Protein AF-D0NV93-F1 (afdb_monomer)

Organism: Phytophthora infestans (strain T30-4) (NCBI:txid403677)

Nearest PDB structures (foldseek):
  6ue0-assembly1_AAA  TM=5.300E-01  e=4.049E-01  Klebsiella pneumoniae
  7jzd-assembly1_B  TM=5.231E-01  e=4.622E-01  Escherichia coli
  7jz8-assembly1_A-2  TM=5.657E-01  e=7.347E-01  Escherichia coli
  6xgs-assembly1_D  TM=4.465E-01  e=4.049E-01  Brucella suis 1330
  5afd-assembly1_A  TM=4.904E-01  e=2.761E+00  Aliivibrio salmonicida LFI1238

Secondary structure (DSSP, 8-state):
-EEEEGGGGB-TTS-B-HHHHHHHHHTTEEEEES-GGGG--BTTB----HHHHHHHHHHHHHHHHHHTTS----

pLDDT: mean 89.52, std 6.63, range [71.31, 98.12]

Mean predicted aligned error: 3.54 Å

Radius of gyration: 12.14 Å; Cα contacts (8 Å, |Δi|>4): 85; chains: 1; bounding box: 29×20×31 Å

Structure (mmCIF, N/CA/C/O backbone):
data_AF-D0NV93-F1
#
_entry.id   AF-D0NV93-F1
#
loop_
_atom_site.group_PDB
_atom_site.id
_atom_site.type_symbol
_atom_site.label_atom_id
_atom_site.label_alt_id
_atom_site.label_comp_id
_atom_site.label_asym_id
_atom_site.label_entity_id
_atom_site.label_seq_id
_atom_site.pdbx_PDB_ins_code
_atom_site.Cartn_x
_atom_site.Cartn_y
_atom_site.Cartn_z
_atom_site.occupancy
_atom_site.B_iso_or_equiv
_atom_site.auth_seq_id
_atom_site.auth_comp_id
_atom_site.auth_asym_id
_atom_site.auth_atom_id
_atom_site.pdbx_PDB_model_num
ATOM 1 N N . MET A 1 1 ? 1.795 -1.454 18.968 1.00 72.62 1 MET A N 1
ATOM 2 C CA . MET A 1 1 ? 1.370 -1.306 17.562 1.00 72.62 1 MET A CA 1
ATOM 3 C C . MET A 1 1 ? 1.976 -2.465 16.797 1.00 72.62 1 MET A C 1
ATOM 5 O O . MET A 1 1 ? 3.172 -2.686 16.946 1.00 72.62 1 MET A O 1
ATOM 9 N N . THR A 1 2 ? 1.157 -3.244 16.094 1.00 90.94 2 THR A N 1
ATOM 10 C CA . THR A 1 2 ? 1.618 -4.404 15.316 1.00 90.94 2 THR A CA 1
ATOM 11 C C . THR A 1 2 ? 1.909 -3.971 13.888 1.00 90.94 2 THR A C 1
ATOM 13 O O . THR A 1 2 ? 1.122 -3.210 13.322 1.00 90.94 2 THR A O 1
ATOM 16 N N . GLN A 1 3 ? 3.006 -4.486 13.336 1.00 93.06 3 GLN A N 1
ATOM 17 C CA . GLN A 1 3 ? 3.452 -4.244 11.970 1.00 93.06 3 GLN A CA 1
ATOM 18 C C . GLN A 1 3 ? 3.535 -5.563 11.194 1.00 93.06 3 GLN A C 1
ATOM 20 O O . GLN A 1 3 ? 3.863 -6.597 11.777 1.00 93.06 3 GLN A O 1
ATOM 25 N N . ILE A 1 4 ? 3.276 -5.529 9.887 1.00 94.38 4 ILE A N 1
ATOM 26 C CA . ILE A 1 4 ? 3.403 -6.681 8.974 1.00 94.38 4 ILE A CA 1
ATOM 27 C C . ILE A 1 4 ? 4.262 -6.326 7.765 1.00 94.38 4 ILE A C 1
ATOM 29 O O . ILE A 1 4 ? 4.380 -5.164 7.427 1.00 94.38 4 ILE A O 1
ATOM 33 N N . TYR A 1 5 ? 4.855 -7.291 7.070 1.00 92.50 5 TYR A N 1
ATOM 34 C CA . TYR A 1 5 ? 5.588 -6.998 5.831 1.00 92.50 5 TYR A CA 1
ATOM 35 C C . TYR A 1 5 ? 4.634 -6.518 4.721 1.00 92.50 5 TYR A C 1
ATOM 37 O O . TYR A 1 5 ? 3.574 -7.118 4.558 1.00 92.50 5 TYR A O 1
ATOM 45 N N . ILE A 1 6 ? 4.993 -5.486 3.939 1.00 91.56 6 ILE A N 1
ATOM 46 C CA . ILE A 1 6 ? 4.080 -4.918 2.924 1.00 91.56 6 ILE A CA 1
ATOM 47 C C . ILE A 1 6 ? 3.616 -5.945 1.884 1.00 91.56 6 ILE A C 1
ATOM 49 O O . ILE A 1 6 ? 2.467 -5.897 1.462 1.00 91.56 6 ILE A O 1
ATOM 53 N N . ASN A 1 7 ? 4.434 -6.950 1.549 1.00 90.75 7 ASN A N 1
ATOM 54 C CA . ASN A 1 7 ? 4.028 -8.000 0.605 1.00 90.75 7 ASN A CA 1
ATOM 55 C C . ASN A 1 7 ? 2.871 -8.870 1.131 1.00 90.75 7 ASN A C 1
ATOM 57 O O . ASN A 1 7 ? 2.239 -9.572 0.352 1.00 90.75 7 ASN A O 1
ATOM 61 N N . GLN A 1 8 ? 2.560 -8.823 2.433 1.00 94.12 8 GLN A N 1
ATOM 62 C CA . GLN A 1 8 ? 1.359 -9.463 2.983 1.00 94.12 8 GLN A CA 1
ATOM 63 C C . GLN A 1 8 ? 0.070 -8.737 2.579 1.00 94.12 8 GLN A C 1
ATOM 65 O O . GLN A 1 8 ? -1.004 -9.310 2.699 1.00 94.12 8 GLN A O 1
ATOM 70 N N . LEU A 1 9 ? 0.162 -7.497 2.097 1.00 95.00 9 LEU A N 1
ATOM 71 C CA . LEU A 1 9 ? -0.965 -6.702 1.604 1.00 95.00 9 LEU A CA 1
ATOM 72 C C . LEU A 1 9 ? -1.119 -6.775 0.082 1.00 95.00 9 LEU A C 1
ATOM 74 O O . LEU A 1 9 ? -1.978 -6.093 -0.474 1.00 95.00 9 LEU A O 1
ATOM 78 N N . LEU A 1 10 ? -0.271 -7.553 -0.595 1.00 92.69 10 LEU A N 1
ATOM 79 C CA . LEU A 1 10 ? -0.210 -7.602 -2.048 1.00 92.69 10 LEU A CA 1
ATOM 80 C C . LEU A 1 10 ? -0.659 -8.960 -2.598 1.00 92.69 10 LEU A C 1
ATOM 82 O O . LEU A 1 10 ? -0.583 -10.003 -1.933 1.00 92.69 10 LEU A O 1
ATOM 86 N N . THR A 1 11 ? -1.116 -8.933 -3.844 1.00 93.50 11 THR A N 1
ATOM 87 C CA . THR A 1 11 ? -1.249 -10.109 -4.702 1.00 93.50 11 THR A CA 1
ATOM 88 C C . THR A 1 11 ? 0.126 -10.554 -5.209 1.00 93.50 11 THR A C 1
ATOM 9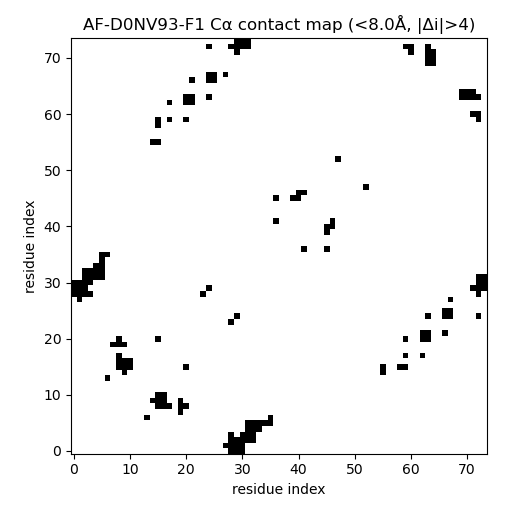0 O O . THR A 1 11 ? 1.119 -9.835 -5.080 1.00 93.50 11 THR A O 1
ATOM 93 N N . GLU A 1 12 ? 0.191 -11.732 -5.830 1.00 88.19 12 GLU A N 1
ATOM 94 C CA . GLU A 1 12 ? 1.424 -12.238 -6.455 1.00 88.19 12 GLU A CA 1
ATOM 95 C C . GLU A 1 12 ? 1.932 -11.329 -7.590 1.00 88.19 12 GLU A C 1
ATOM 97 O O . GLU A 1 12 ? 3.138 -11.215 -7.803 1.00 88.19 12 GLU A O 1
ATOM 102 N N . ASP A 1 13 ? 1.024 -10.602 -8.246 1.00 87.44 13 ASP A N 1
ATOM 103 C CA . ASP A 1 13 ? 1.329 -9.634 -9.307 1.00 87.44 13 ASP A CA 1
ATOM 104 C C . ASP A 1 13 ? 1.699 -8.237 -8.777 1.00 87.44 13 ASP A C 1
ATOM 106 O O . ASP A 1 13 ? 1.736 -7.275 -9.543 1.00 87.44 13 ASP A O 1
ATOM 110 N N . ASN A 1 14 ? 1.953 -8.095 -7.472 1.00 85.88 14 ASN A N 1
ATOM 111 C CA . ASN A 1 14 ? 2.211 -6.814 -6.811 1.00 85.88 14 ASN A CA 1
ATOM 112 C C . ASN A 1 14 ? 1.092 -5.783 -7.053 1.00 85.88 14 ASN A C 1
ATOM 114 O O . ASN A 1 14 ? 1.346 -4.646 -7.441 1.00 85.88 14 ASN A O 1
ATOM 118 N N . LYS A 1 15 ? -0.167 -6.171 -6.835 1.00 91.69 15 LYS A N 1
ATOM 119 C CA . LYS A 1 15 ? -1.297 -5.233 -6.692 1.00 91.69 15 LYS A CA 1
ATOM 120 C C . LYS A 1 15 ? -1.806 -5.268 -5.258 1.00 91.69 15 LYS A C 1
ATOM 122 O O . LYS A 1 15 ? -1.584 -6.260 -4.575 1.00 91.69 15 LYS A O 1
ATOM 127 N N . VAL A 1 16 ? -2.485 -4.215 -4.799 1.00 95.38 16 VAL A N 1
ATOM 128 C CA . VAL A 1 16 ? -3.121 -4.229 -3.471 1.00 95.38 16 VAL A CA 1
ATOM 129 C C . VAL A 1 16 ? -4.187 -5.322 -3.428 1.00 95.38 16 VAL A C 1
ATOM 131 O O . VAL A 1 16 ? -5.023 -5.422 -4.323 1.00 95.38 16 VAL A O 1
ATOM 134 N N . ASP A 1 17 ? -4.121 -6.150 -2.391 1.00 97.75 17 ASP A N 1
ATOM 135 C CA . ASP A 1 17 ? -5.106 -7.175 -2.078 1.00 97.75 17 ASP A CA 1
ATOM 136 C C . ASP A 1 17 ? -6.045 -6.630 -0.994 1.00 97.75 17 ASP A C 1
ATOM 138 O O . ASP A 1 17 ? -5.747 -6.677 0.204 1.00 97.75 17 ASP A O 1
ATOM 142 N N . ASP A 1 18 ? -7.162 -6.047 -1.431 1.00 97.69 18 ASP A N 1
ATOM 143 C CA . ASP A 1 18 ? -8.117 -5.360 -0.557 1.00 97.69 18 ASP A CA 1
ATOM 144 C C . ASP A 1 18 ? -8.634 -6.259 0.580 1.00 97.69 18 ASP A C 1
ATOM 146 O O . ASP A 1 18 ? -8.811 -5.788 1.708 1.00 97.69 18 ASP A O 1
ATOM 150 N N . ASP A 1 19 ? -8.841 -7.552 0.314 1.00 98.12 19 ASP A N 1
ATOM 151 C CA . ASP A 1 19 ? -9.340 -8.508 1.306 1.00 98.12 19 ASP A CA 1
ATOM 152 C C . ASP A 1 19 ? -8.309 -8.737 2.413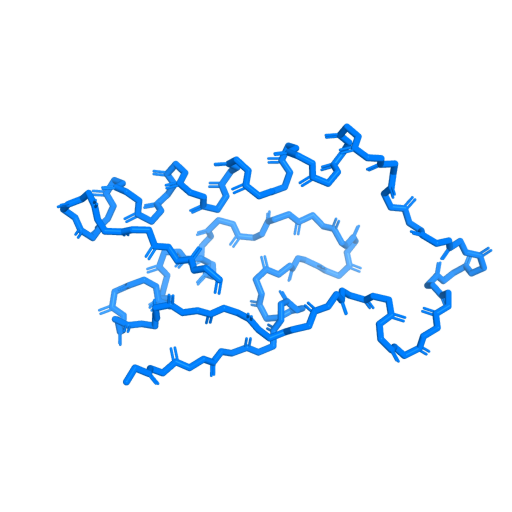 1.00 98.12 19 ASP A C 1
ATOM 154 O O . ASP A 1 19 ? -8.655 -8.734 3.603 1.00 98.12 19 ASP A O 1
ATOM 158 N N . LYS A 1 20 ? -7.025 -8.859 2.051 1.00 97.62 20 LYS A N 1
ATOM 159 C CA . LYS A 1 20 ? -5.941 -8.932 3.039 1.00 97.62 20 LYS A CA 1
ATOM 160 C C . LYS A 1 20 ? -5.821 -7.639 3.835 1.00 97.62 20 LYS A C 1
ATOM 162 O O . LYS A 1 20 ? -5.694 -7.710 5.059 1.00 97.62 20 LYS A O 1
ATOM 167 N N . VAL A 1 21 ? -5.910 -6.472 3.188 1.00 96.62 21 VAL A N 1
ATOM 168 C CA . VAL A 1 21 ? -5.881 -5.177 3.893 1.00 96.62 21 VAL A CA 1
ATOM 169 C C . VAL A 1 21 ? -6.999 -5.128 4.936 1.00 96.62 21 VAL A C 1
ATOM 171 O O . VAL A 1 21 ? -6.705 -4.941 6.117 1.00 96.62 21 VAL A O 1
ATOM 174 N N . ARG A 1 22 ? -8.254 -5.411 4.554 1.00 96.75 22 ARG A N 1
ATOM 175 C CA . ARG A 1 22 ? -9.398 -5.443 5.487 1.00 96.75 22 ARG A CA 1
ATOM 176 C C . ARG A 1 22 ? -9.185 -6.437 6.627 1.00 96.75 22 ARG A C 1
ATOM 178 O O . ARG A 1 22 ? -9.476 -6.117 7.782 1.00 96.75 2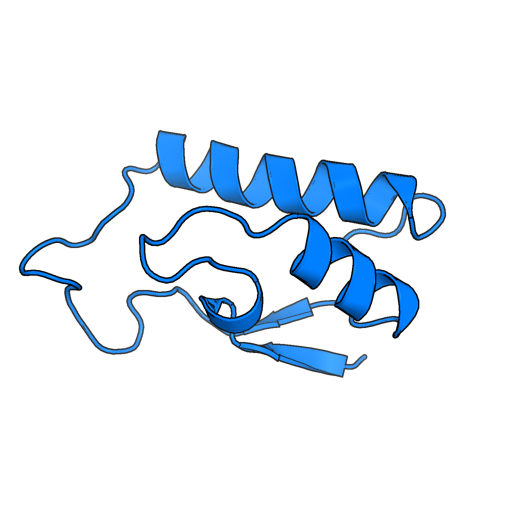2 ARG A O 1
ATOM 185 N N . ALA A 1 23 ? -8.671 -7.632 6.333 1.00 96.44 23 ALA A N 1
ATOM 186 C CA . ALA A 1 23 ? -8.407 -8.652 7.344 1.00 96.44 23 ALA A CA 1
ATOM 187 C C . ALA A 1 23 ? -7.407 -8.160 8.403 1.00 96.44 23 ALA A C 1
ATOM 189 O O . ALA A 1 23 ? -7.691 -8.234 9.602 1.00 96.44 23 ALA A O 1
ATOM 190 N N . TYR A 1 24 ? -6.276 -7.593 7.982 1.00 95.62 24 TYR A N 1
ATOM 191 C CA . TYR A 1 24 ? -5.274 -7.059 8.906 1.00 95.62 24 TYR A CA 1
ATOM 192 C C . TYR A 1 24 ? -5.749 -5.800 9.637 1.00 95.62 24 TYR A C 1
ATOM 194 O O . TYR A 1 24 ? -5.446 -5.629 10.822 1.00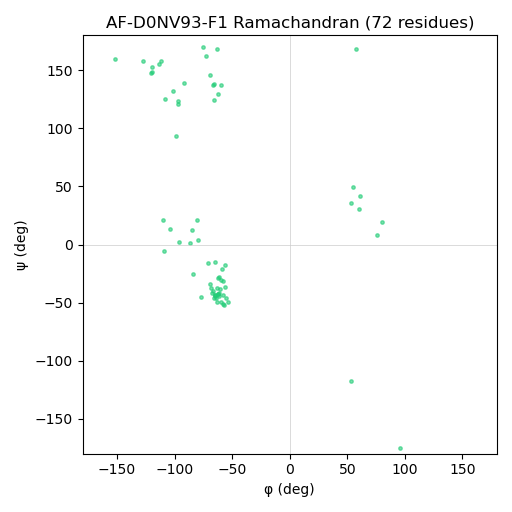 95.62 24 TYR A O 1
ATOM 202 N N . THR A 1 25 ? -6.548 -4.949 8.990 1.00 93.81 25 THR A N 1
ATOM 203 C CA . THR A 1 25 ? -7.166 -3.792 9.647 1.00 93.81 25 THR A CA 1
ATOM 204 C C . THR A 1 25 ? -8.089 -4.215 10.789 1.00 93.81 25 THR A C 1
ATOM 206 O O . THR A 1 25 ? -7.988 -3.672 11.891 1.00 93.81 25 THR A O 1
ATOM 209 N N . LYS A 1 26 ? -8.929 -5.238 10.587 1.00 93.06 26 LYS A N 1
ATOM 210 C CA . LYS A 1 26 ? -9.802 -5.791 11.642 1.00 93.06 26 LYS A CA 1
ATOM 211 C C . LYS A 1 26 ? -9.010 -6.375 12.814 1.00 93.06 26 LYS A C 1
ATOM 213 O O . LYS A 1 26 ? -9.467 -6.316 13.953 1.00 93.06 26 LYS A O 1
ATOM 218 N N . MET A 1 27 ? -7.796 -6.864 12.556 1.00 93.31 27 MET A N 1
ATOM 219 C CA . MET A 1 27 ? -6.845 -7.303 13.586 1.00 93.31 27 MET A CA 1
ATOM 220 C C . MET A 1 27 ? -6.088 -6.148 14.265 1.00 93.31 27 MET A C 1
ATOM 222 O O . MET A 1 27 ? -5.225 -6.400 15.104 1.00 93.31 27 MET A O 1
ATOM 226 N N . ARG A 1 28 ? -6.399 -4.885 13.935 1.00 90.94 28 ARG A N 1
ATOM 227 C CA . ARG A 1 28 ? -5.737 -3.675 14.456 1.00 90.94 28 ARG A CA 1
ATOM 228 C C . ARG A 1 28 ? -4.235 -3.618 14.147 1.00 90.94 28 ARG A C 1
ATOM 230 O O . ARG A 1 28 ? -3.463 -3.033 14.912 1.00 90.94 28 ARG A O 1
ATOM 237 N N . VAL A 1 29 ? -3.808 -4.200 13.024 1.00 93.38 29 VAL A N 1
ATOM 238 C CA . VAL A 1 29 ? -2.472 -3.931 12.477 1.00 93.38 29 VAL A CA 1
ATOM 239 C C . VAL A 1 29 ? -2.432 -2.465 12.052 1.00 93.38 29 VAL A C 1
ATOM 241 O O . VAL A 1 29 ? -3.304 -2.005 11.319 1.00 93.38 29 VAL A O 1
ATOM 244 N N . GLY A 1 30 ? -1.458 -1.724 12.575 1.00 91.12 30 GLY A N 1
ATOM 245 C CA . GLY A 1 30 ? -1.376 -0.268 12.417 1.00 91.12 30 GLY A CA 1
ATOM 246 C C . GLY A 1 30 ? -0.249 0.185 11.501 1.00 91.12 30 GLY A C 1
ATOM 247 O O . GLY A 1 30 ? -0.140 1.376 11.229 1.00 91.12 30 GLY A O 1
ATOM 248 N N . SER A 1 31 ? 0.591 -0.740 11.042 1.00 93.06 31 SER A N 1
ATOM 249 C CA . SER A 1 31 ? 1.695 -0.411 10.155 1.00 93.06 31 SER A CA 1
ATOM 250 C C . SER A 1 31 ? 2.097 -1.556 9.234 1.00 93.06 31 SER A C 1
ATOM 252 O O . SER A 1 31 ? 1.848 -2.731 9.528 1.00 93.06 31 SER A O 1
ATOM 254 N N . TYR A 1 32 ? 2.774 -1.221 8.139 1.00 92.38 32 TYR A N 1
ATOM 255 C CA . TYR A 1 32 ? 3.472 -2.185 7.291 1.00 92.38 32 TYR A CA 1
ATOM 256 C C . TYR A 1 32 ? 4.970 -1.878 7.223 1.00 92.38 32 TYR A C 1
ATOM 258 O O . TYR A 1 32 ? 5.428 -0.751 7.383 1.00 92.38 32 TYR A O 1
ATOM 266 N N . LEU A 1 33 ? 5.778 -2.921 7.085 1.00 88.62 33 LEU A N 1
ATOM 267 C CA . LEU A 1 33 ? 7.227 -2.863 7.110 1.00 88.62 33 LEU A CA 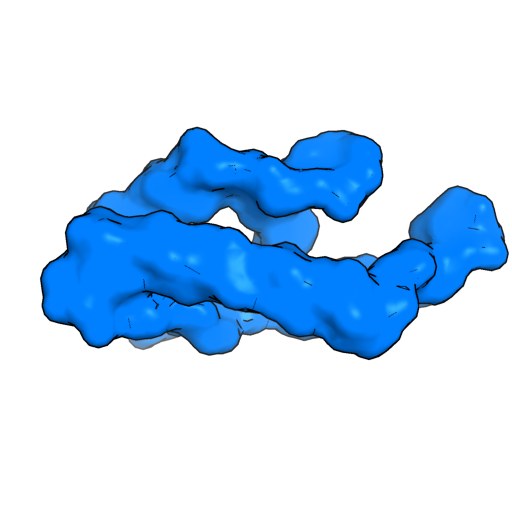1
ATOM 268 C C . LEU A 1 33 ? 7.792 -2.923 5.710 1.00 88.62 33 LEU A C 1
ATOM 270 O O . LEU A 1 33 ? 7.496 -3.842 4.945 1.00 88.62 33 LEU A O 1
ATOM 274 N N . THR A 1 34 ? 8.706 -1.971 5.527 1.00 81.69 34 THR A N 1
ATOM 275 C CA . THR A 1 34 ? 9.642 -1.748 4.433 1.00 81.69 34 THR A CA 1
ATOM 276 C C . THR A 1 34 ? 9.002 -1.597 3.055 1.00 81.69 34 THR A C 1
ATOM 278 O O . THR A 1 34 ? 7.811 -1.803 2.844 1.00 81.69 34 THR A O 1
ATOM 281 N N . SER A 1 35 ? 9.823 -1.155 2.113 1.00 78.56 35 SER A N 1
ATOM 282 C CA . SER A 1 35 ? 9.486 -1.149 0.702 1.00 78.56 35 SER A CA 1
ATOM 283 C C . SER A 1 35 ? 9.432 -2.593 0.185 1.00 78.56 35 SER A C 1
ATOM 285 O O . SER A 1 35 ? 10.264 -3.414 0.593 1.00 78.56 35 SER A O 1
ATOM 287 N N . PRO A 1 36 ? 8.545 -2.920 -0.770 1.00 74.62 36 PRO A N 1
ATOM 288 C CA . PRO A 1 36 ? 8.603 -4.214 -1.457 1.00 74.62 36 PRO A CA 1
ATOM 289 C C . PRO A 1 36 ? 9.969 -4.466 -2.132 1.00 74.62 36 PRO A C 1
ATOM 291 O O . PRO A 1 36 ? 10.320 -5.614 -2.388 1.00 74.62 36 PRO A O 1
ATOM 294 N N . PHE A 1 37 ? 10.786 -3.423 -2.344 1.00 75.56 37 PHE A N 1
ATOM 295 C CA . PHE A 1 37 ? 12.117 -3.485 -2.970 1.00 75.56 37 PHE A CA 1
ATOM 296 C C . PHE A 1 37 ? 13.262 -3.795 -2.016 1.00 75.56 37 PHE A C 1
ATOM 298 O O . PHE A 1 37 ? 14.415 -3.841 -2.441 1.00 75.56 37 PHE A O 1
ATOM 305 N N . ASN A 1 38 ? 12.984 -4.014 -0.731 1.00 80.00 38 ASN A N 1
ATOM 306 C CA . ASN A 1 38 ? 14.032 -4.267 0.256 1.00 80.00 38 ASN A CA 1
ATOM 307 C C . ASN A 1 38 ? 14.899 -5.499 -0.075 1.00 80.00 38 ASN A C 1
ATOM 309 O O . ASN A 1 38 ? 16.026 -5.596 0.398 1.00 80.00 38 ASN A O 1
ATOM 313 N N . ASN A 1 39 ? 14.387 -6.416 -0.904 1.00 79.81 39 ASN A N 1
ATOM 314 C CA . ASN A 1 39 ? 15.087 -7.625 -1.348 1.00 79.81 39 ASN A CA 1
ATOM 315 C C . ASN A 1 39 ? 15.619 -7.534 -2.794 1.00 79.81 39 ASN A C 1
ATOM 317 O O . ASN A 1 39 ? 16.018 -8.547 -3.363 1.00 79.81 39 ASN A O 1
ATOM 321 N N . GLY A 1 40 ? 15.646 -6.335 -3.384 1.00 80.94 40 GLY A N 1
ATOM 322 C CA . GLY A 1 40 ? 16.111 -6.091 -4.749 1.00 80.94 40 GLY A CA 1
ATOM 323 C C . GLY A 1 40 ? 14.991 -6.052 -5.799 1.00 80.94 40 GLY A C 1
ATOM 324 O O . GLY A 1 40 ? 13.808 -6.089 -5.452 1.00 80.94 40 GLY A O 1
ATOM 325 N N . PRO A 1 41 ? 15.356 -5.929 -7.089 1.00 80.62 41 PRO A N 1
ATOM 326 C CA . PRO A 1 41 ? 14.400 -5.864 -8.190 1.00 80.62 41 PRO A CA 1
ATOM 327 C C . PRO A 1 41 ? 13.508 -7.107 -8.268 1.00 80.62 41 PRO A C 1
ATOM 329 O O . PRO A 1 41 ? 13.993 -8.237 -8.204 1.00 80.62 41 PRO A O 1
ATOM 332 N N . VAL A 1 42 ? 12.215 -6.898 -8.501 1.00 77.25 42 VAL A N 1
ATOM 333 C CA . VAL A 1 42 ? 11.248 -7.968 -8.766 1.00 77.25 42 VAL A CA 1
ATOM 334 C C . VAL A 1 42 ? 11.087 -8.086 -10.278 1.00 77.25 42 VAL A C 1
ATOM 336 O O . VAL A 1 42 ? 10.807 -7.099 -10.962 1.00 77.25 42 VAL A O 1
ATOM 339 N N . ASN A 1 43 ? 11.321 -9.282 -10.823 1.00 77.94 43 ASN A N 1
ATOM 340 C CA . ASN A 1 43 ? 11.275 -9.552 -12.268 1.00 77.94 43 ASN A CA 1
ATOM 341 C C . ASN A 1 43 ? 12.159 -8.606 -13.108 1.00 77.94 43 ASN A C 1
ATOM 343 O O . ASN A 1 43 ? 11.794 -8.209 -14.210 1.00 77.94 43 ASN A O 1
ATOM 347 N N . GLY A 1 44 ? 13.322 -8.214 -12.575 1.00 80.31 44 GLY A N 1
ATOM 348 C CA . GLY A 1 44 ? 14.254 -7.306 -13.257 1.00 80.31 44 GLY A CA 1
ATOM 349 C C . GLY A 1 44 ? 13.824 -5.835 -13.261 1.00 80.31 44 GLY A C 1
ATOM 350 O O . GLY A 1 44 ? 14.469 -5.018 -13.914 1.00 80.31 44 GLY A O 1
ATOM 351 N N . THR A 1 45 ? 12.771 -5.483 -12.521 1.00 78.19 45 THR A N 1
ATOM 352 C CA . THR A 1 45 ? 12.266 -4.112 -12.403 1.00 78.19 45 THR A CA 1
ATOM 353 C C . THR A 1 45 ? 12.315 -3.640 -10.952 1.00 78.19 45 THR A C 1
ATOM 355 O O . THR A 1 45 ? 12.177 -4.433 -10.021 1.00 78.19 45 THR A O 1
ATOM 358 N N . TYR A 1 46 ? 12.440 -2.329 -10.747 1.00 71.31 46 TYR A N 1
ATOM 359 C CA . TYR A 1 46 ? 12.151 -1.701 -9.452 1.00 71.31 46 TYR A CA 1
ATOM 360 C C . TYR A 1 46 ? 10.634 -1.475 -9.258 1.00 71.31 46 TYR A C 1
ATOM 362 O O . TYR A 1 46 ? 10.240 -0.655 -8.441 1.00 71.31 46 TYR A O 1
ATOM 370 N N . MET A 1 47 ? 9.802 -2.222 -10.006 1.00 80.81 47 MET A N 1
ATOM 371 C CA . MET A 1 47 ? 8.338 -2.222 -10.003 1.00 80.81 47 MET A CA 1
ATOM 372 C C . MET A 1 47 ? 7.725 -0.822 -10.201 1.00 80.81 47 MET A C 1
ATOM 374 O O . MET A 1 47 ? 7.922 -0.240 -11.265 1.00 80.81 47 MET A O 1
ATOM 378 N N . TRP A 1 48 ? 6.971 -0.308 -9.223 1.00 86.44 48 TRP A N 1
ATOM 379 C CA . TRP A 1 48 ? 6.187 0.920 -9.313 1.00 86.44 48 TRP A CA 1
ATOM 380 C C . TRP A 1 48 ? 7.025 2.193 -9.480 1.00 86.44 48 TRP A C 1
ATOM 382 O O . TRP A 1 48 ? 7.998 2.447 -8.766 1.00 86.44 48 TRP A O 1
ATOM 392 N N . THR A 1 49 ? 6.549 3.067 -10.357 1.00 88.19 49 THR A N 1
ATOM 393 C CA . THR A 1 49 ? 6.857 4.496 -10.372 1.00 88.19 49 THR A CA 1
ATOM 394 C C . THR A 1 49 ? 6.360 5.186 -9.095 1.00 88.19 49 THR A C 1
ATOM 396 O O . THR A 1 49 ? 5.581 4.638 -8.313 1.00 88.19 49 THR A O 1
ATOM 399 N N . ALA A 1 50 ? 6.783 6.434 -8.874 1.00 89.2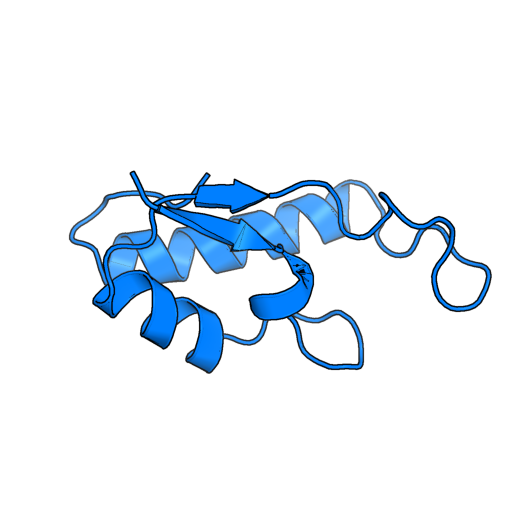5 50 ALA A N 1
ATOM 400 C CA . ALA A 1 50 ? 6.323 7.214 -7.724 1.00 89.25 50 ALA A CA 1
ATOM 401 C C . ALA A 1 50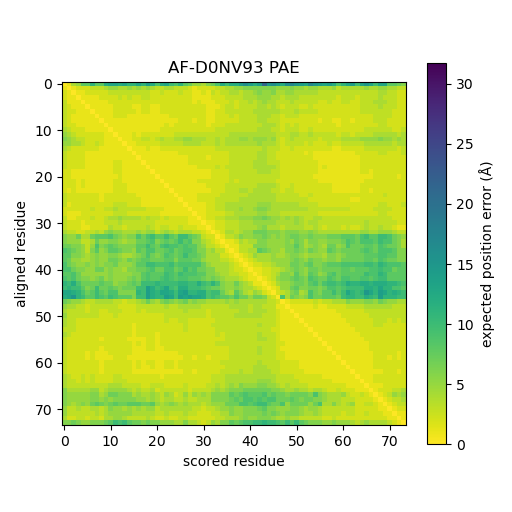 ? 4.798 7.424 -7.712 1.00 89.25 50 ALA A C 1
ATOM 403 O O . ALA A 1 50 ? 4.212 7.526 -6.636 1.00 89.25 50 ALA A O 1
ATOM 404 N N . ASP A 1 51 ? 4.166 7.492 -8.884 1.00 93.19 51 ASP A N 1
ATOM 405 C CA . ASP A 1 51 ? 2.719 7.679 -8.996 1.00 93.19 51 ASP A CA 1
ATOM 406 C C . ASP A 1 51 ? 1.974 6.378 -8.696 1.00 93.19 51 ASP A C 1
ATOM 408 O O . ASP A 1 51 ? 1.087 6.378 -7.847 1.00 93.19 51 ASP A O 1
ATOM 412 N N . GLU A 1 52 ? 2.424 5.249 -9.245 1.00 90.69 52 GLU A N 1
ATOM 413 C CA . GLU A 1 52 ? 1.874 3.929 -8.903 1.00 90.69 52 GLU A CA 1
ATOM 414 C C . GLU A 1 52 ? 2.044 3.612 -7.407 1.00 90.69 52 GLU A C 1
ATOM 416 O O . GLU A 1 52 ? 1.131 3.098 -6.762 1.00 90.69 52 GLU A O 1
ATOM 421 N N . TRP A 1 53 ? 3.175 3.988 -6.801 1.00 89.38 53 TRP A N 1
ATOM 422 C CA . TRP A 1 53 ? 3.359 3.859 -5.354 1.00 89.38 53 TRP A CA 1
ATOM 423 C C . TRP A 1 53 ? 2.346 4.699 -4.565 1.00 89.38 53 TRP A C 1
ATOM 425 O O . TRP A 1 53 ? 1.786 4.227 -3.574 1.00 89.38 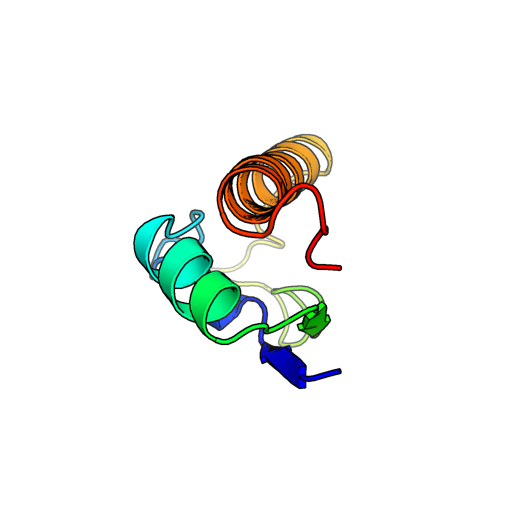53 TRP A O 1
ATOM 435 N N . ARG A 1 54 ? 2.068 5.937 -4.997 1.00 92.44 54 ARG A N 1
ATOM 436 C CA . ARG A 1 54 ? 1.037 6.776 -4.363 1.00 92.44 54 ARG A CA 1
ATOM 437 C C . ARG A 1 54 ? -0.351 6.166 -4.497 1.00 92.44 54 ARG A C 1
ATOM 439 O O . ARG A 1 54 ? -1.114 6.256 -3.539 1.00 92.44 54 ARG A O 1
ATOM 446 N N . GLU A 1 55 ? -0.671 5.537 -5.623 1.00 94.56 55 GLU A N 1
ATOM 447 C CA . GLU A 1 55 ? -1.944 4.833 -5.815 1.00 94.56 55 GLU A CA 1
ATOM 448 C C . GLU A 1 55 ? -2.077 3.643 -4.856 1.00 94.56 55 GLU A C 1
ATOM 450 O O . GLU A 1 55 ? -3.091 3.516 -4.168 1.00 94.56 55 GLU A O 1
ATOM 455 N N . VAL A 1 56 ? -1.025 2.830 -4.723 1.00 92.56 56 VAL A N 1
ATOM 456 C CA . VAL A 1 56 ? -0.970 1.689 -3.791 1.00 92.56 56 VAL A CA 1
ATOM 457 C C . VAL A 1 56 ? -1.196 2.139 -2.350 1.00 92.56 56 VAL A C 1
ATOM 459 O O . VAL A 1 56 ? -2.056 1.594 -1.656 1.00 92.56 56 VAL A O 1
ATOM 462 N N . ILE A 1 57 ? -0.454 3.154 -1.895 1.00 93.19 57 ILE A N 1
ATOM 463 C CA . ILE A 1 57 ? -0.598 3.663 -0.529 1.00 93.19 57 ILE A CA 1
ATOM 464 C C . ILE A 1 57 ? -1.978 4.286 -0.323 1.00 93.19 57 ILE A C 1
ATOM 466 O O . ILE A 1 57 ? -2.614 4.001 0.690 1.00 93.19 57 ILE A O 1
ATOM 470 N N . THR A 1 58 ? -2.473 5.079 -1.278 1.00 95.19 58 THR A N 1
ATOM 471 C CA . THR A 1 58 ? -3.822 5.665 -1.214 1.00 95.19 58 THR A CA 1
ATOM 472 C C . THR A 1 58 ? -4.876 4.582 -1.028 1.00 95.19 58 THR A C 1
ATOM 474 O O . THR A 1 58 ? -5.701 4.699 -0.124 1.00 95.19 58 THR A O 1
ATOM 477 N N . ARG A 1 59 ? -4.804 3.484 -1.791 1.00 96.31 59 ARG A N 1
ATOM 478 C CA . ARG A 1 59 ? -5.770 2.388 -1.678 1.00 96.31 59 ARG A CA 1
ATOM 479 C C . ARG A 1 59 ? -5.757 1.730 -0.296 1.00 96.31 59 ARG A C 1
ATOM 481 O O . ARG A 1 59 ? -6.817 1.481 0.277 1.00 96.31 59 ARG A O 1
ATOM 488 N N . ILE A 1 60 ? -4.572 1.492 0.271 1.00 95.38 60 ILE A N 1
ATOM 489 C CA . ILE A 1 60 ? -4.432 0.959 1.636 1.00 95.38 60 ILE A CA 1
ATOM 490 C C . ILE A 1 60 ? -5.035 1.934 2.662 1.00 95.38 60 ILE A C 1
ATOM 492 O O . ILE A 1 60 ? -5.746 1.505 3.577 1.00 95.38 60 ILE A O 1
ATOM 496 N N . GLN A 1 61 ? -4.802 3.244 2.511 1.00 94.88 61 GLN A N 1
ATOM 497 C CA . GLN A 1 61 ? -5.382 4.247 3.410 1.00 94.88 61 GLN A CA 1
ATOM 498 C C . GLN A 1 61 ? -6.905 4.306 3.307 1.00 94.88 61 GLN A C 1
ATOM 500 O O . GLN A 1 61 ? -7.567 4.319 4.336 1.00 94.88 61 GLN A O 1
ATOM 505 N N . GLU A 1 62 ? -7.483 4.297 2.105 1.00 95.56 62 GLU A N 1
ATOM 506 C CA . GLU A 1 62 ? -8.942 4.306 1.924 1.00 95.56 62 GLU A CA 1
ATOM 507 C C . GLU A 1 62 ? -9.615 3.171 2.703 1.00 95.56 62 GLU A C 1
ATOM 509 O O . GLU A 1 62 ? -10.541 3.410 3.480 1.00 95.56 62 GLU A O 1
ATOM 514 N N . ILE A 1 63 ? -9.101 1.948 2.553 1.00 96.00 63 ILE A N 1
ATOM 515 C CA . ILE A 1 63 ? -9.643 0.762 3.223 1.00 96.00 63 ILE A CA 1
ATOM 516 C C . ILE A 1 63 ? -9.456 0.856 4.737 1.00 96.00 63 ILE A C 1
ATOM 518 O O . ILE A 1 63 ? -10.379 0.579 5.502 1.00 96.00 63 ILE A O 1
ATOM 522 N N . THR A 1 64 ? -8.261 1.236 5.191 1.00 93.94 64 THR A N 1
ATOM 523 C CA . THR A 1 64 ? -7.962 1.276 6.629 1.00 93.94 64 THR A CA 1
ATOM 524 C C . THR A 1 64 ? -8.753 2.371 7.340 1.00 93.94 64 THR A C 1
ATOM 526 O O . THR A 1 64 ? -9.272 2.140 8.430 1.00 93.94 64 THR A O 1
ATOM 529 N N . MET A 1 65 ? -8.941 3.523 6.699 1.00 93.19 65 MET A N 1
ATOM 530 C CA . MET A 1 65 ? -9.770 4.612 7.209 1.00 93.19 65 MET A CA 1
ATOM 531 C C . MET A 1 65 ? -11.254 4.222 7.269 1.00 93.19 65 MET A C 1
ATOM 533 O O . MET A 1 65 ? -11.910 4.543 8.262 1.00 93.19 65 MET A O 1
ATOM 537 N N . GLU A 1 66 ? -11.769 3.506 6.261 1.00 93.56 66 GLU A N 1
ATOM 538 C CA . GLU A 1 66 ? -13.140 2.970 6.246 1.00 93.56 66 GLU A CA 1
ATOM 539 C C . GLU A 1 66 ? -13.364 1.950 7.379 1.00 93.56 66 GLU A C 1
ATOM 541 O O . GLU A 1 66 ? -14.321 2.059 8.144 1.00 93.56 66 GLU A O 1
ATOM 546 N N . GLU A 1 67 ? -12.463 0.978 7.528 1.00 91.19 67 GLU A N 1
ATOM 547 C CA . GLU A 1 67 ? -12.640 -0.165 8.437 1.00 91.19 67 GLU A CA 1
ATOM 548 C C . GLU A 1 67 ? -12.235 0.125 9.892 1.00 91.19 67 GLU A C 1
ATOM 550 O O . GLU A 1 67 ? -12.724 -0.519 10.820 1.00 91.19 67 GLU A O 1
ATOM 555 N N . ASN A 1 68 ? -11.334 1.085 10.124 1.00 87.56 68 ASN A N 1
ATOM 556 C CA . ASN A 1 68 ? -10.737 1.346 11.440 1.00 87.56 68 ASN A CA 1
ATOM 557 C C . ASN A 1 68 ? -11.202 2.667 12.076 1.00 87.56 68 ASN A C 1
ATOM 559 O O . ASN A 1 68 ? -10.515 3.221 12.939 1.00 87.56 68 ASN A O 1
ATOM 563 N N . GLY A 1 69 ? -12.349 3.204 11.646 1.00 87.50 69 GLY A N 1
ATOM 564 C CA . GLY A 1 69 ? -12.907 4.447 12.187 1.00 87.50 69 GLY A CA 1
ATOM 565 C C . GLY A 1 69 ? -11.979 5.648 11.993 1.00 87.50 69 GLY A C 1
ATOM 566 O O . GLY A 1 69 ? -11.775 6.425 12.924 1.00 87.50 69 GLY A O 1
ATOM 567 N N . GLY A 1 70 ? -11.365 5.757 10.813 1.00 87.00 70 GLY A N 1
ATOM 568 C CA . GLY A 1 70 ? -10.467 6.855 10.458 1.00 87.00 70 GLY A CA 1
ATOM 569 C C . GLY A 1 70 ? -9.041 6.742 11.003 1.00 87.00 70 GLY A C 1
ATOM 570 O O . GLY A 1 70 ? -8.350 7.755 11.083 1.00 87.00 70 GLY A O 1
ATOM 571 N N . HIS A 1 71 ? -8.591 5.545 11.394 1.00 87.56 71 HIS A N 1
ATOM 572 C CA . HIS A 1 71 ? -7.195 5.313 11.776 1.00 87.56 71 HIS A CA 1
ATOM 573 C C . HIS A 1 71 ? -6.391 4.733 10.602 1.00 87.56 71 HIS A C 1
ATOM 575 O O . HIS A 1 71 ? -6.717 3.630 10.152 1.00 87.56 71 HIS A O 1
ATOM 581 N N . PRO A 1 72 ? -5.322 5.414 10.151 1.00 88.38 72 PRO A N 1
ATOM 582 C CA . PRO A 1 72 ? -4.501 4.948 9.039 1.00 88.38 72 PRO A CA 1
ATOM 583 C C . PRO A 1 72 ? -3.619 3.754 9.429 1.00 88.38 72 PRO A C 1
ATOM 585 O O . PRO A 1 72 ? -3.342 3.522 10.611 1.00 88.38 72 PRO A O 1
ATOM 588 N N . MET A 1 73 ? -3.127 3.037 8.419 1.00 91.38 73 MET A N 1
ATOM 589 C CA . MET A 1 73 ? -2.037 2.061 8.540 1.00 91.38 73 MET A CA 1
ATOM 590 C C . MET A 1 73 ? -0.780 2.639 7.886 1.00 91.38 73 MET A C 1
ATOM 592 O O . MET A 1 73 ? -0.858 3.021 6.727 1.00 91.38 73 MET A O 1
ATOM 596 N N . VAL A 1 74 ? 0.359 2.714 8.579 1.00 86.50 74 VAL A N 1
ATOM 597 C CA . VAL A 1 74 ? 1.547 3.464 8.094 1.00 86.50 74 VAL A CA 1
ATOM 598 C C . VAL A 1 74 ? 2.808 2.650 7.850 1.00 86.50 74 VAL A C 1
ATOM 600 O O . VAL A 1 74 ? 3.020 1.638 8.549 1.00 86.50 74 VAL A O 1
#

Foldseek 3Di:
DAEEAVCQQADPVRAGDLVSLLVVLVVVQQEYDDDPCPVHDDPPHPPDDPVVVVVRQVSSQVSSCVNNVHRHRD

Solvent-accessible surface area (backbone atoms only — not comparable to full-atom values): 4328 Å² total; per-residue (Å²): 133,46,70,44,55,42,66,70,37,35,44,97,85,72,42,80,28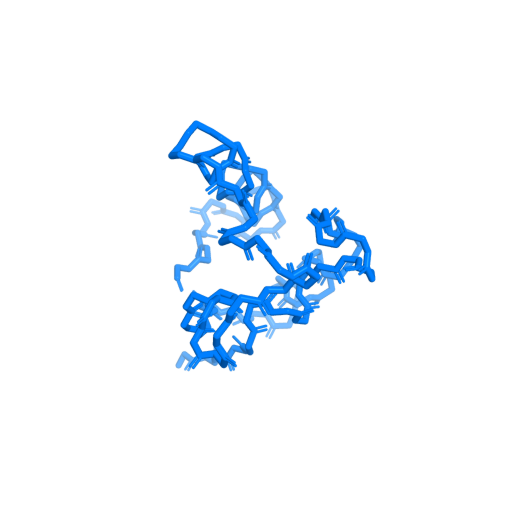,65,68,47,45,53,53,42,38,77,70,58,42,39,28,50,44,73,62,85,56,79,85,47,60,58,95,86,31,82,73,68,50,77,64,54,46,49,51,51,52,49,54,52,34,55,51,24,27,68,76,48,80,66,43,63,57,83

Sequence (74 aa):
MTQIYINQLLTEDNKVDDDKVRAYTKMRVGSYLTSPFNNGPVNGTYMWTADEWREVITRIQEITMEENGGHPMV